Protein AF-A0A356NH37-F1 (afdb_monomer_lite)

Sequence (128 aa):
MLQSIREGVRSPWVLVVIGLIVLSFVLTGAESLTFGASPSGAATVNSEEISEAQLQFAIEQQRRQLAEVYGDQLDPSLLDDEFLRPSVLNNLIDRALLNDLSTLLGIEASQSAVRRSIVNNAAFALDG

pLDDT: mean 79.62, std 12.7, range [46.28, 91.81]

Structure (mmCIF, N/CA/C/O backbone):
data_AF-A0A356NH37-F1
#
_entry.id   AF-A0A356NH37-F1
#
loop_
_atom_site.group_PDB
_atom_site.id
_atom_site.type_symbol
_atom_site.label_atom_id
_atom_site.label_alt_id
_atom_site.label_comp_id
_atom_site.label_asym_id
_atom_site.label_entity_id
_atom_site.label_seq_id
_atom_site.pdbx_PDB_ins_code
_atom_site.Cartn_x
_atom_site.Cartn_y
_atom_site.Cartn_z
_atom_site.occupancy
_atom_site.B_iso_or_equiv
_atom_site.auth_seq_id
_atom_site.auth_comp_id
_atom_site.auth_asym_id
_atom_site.auth_atom_id
_atom_site.pdbx_PDB_model_num
ATOM 1 N N . MET A 1 1 ? 48.263 -28.678 22.821 1.00 57.56 1 MET A N 1
ATOM 2 C CA . MET A 1 1 ? 48.054 -27.484 21.965 1.00 57.56 1 MET A CA 1
ATOM 3 C C . MET A 1 1 ? 46.622 -26.928 22.005 1.00 57.56 1 MET A C 1
ATOM 5 O O . MET A 1 1 ? 46.402 -25.859 21.462 1.00 57.56 1 MET A O 1
ATOM 9 N N . LEU A 1 2 ? 45.669 -27.560 22.712 1.00 56.28 2 LEU A N 1
ATOM 10 C CA . LEU A 1 2 ? 44.330 -26.988 22.968 1.00 56.28 2 LEU A CA 1
ATOM 11 C C . LEU A 1 2 ? 44.242 -26.145 24.260 1.00 56.28 2 LEU A C 1
ATOM 13 O O . LEU A 1 2 ? 43.273 -25.422 24.460 1.00 56.28 2 LEU A O 1
ATOM 17 N N . GLN A 1 3 ? 45.266 -26.190 25.121 1.00 57.19 3 GLN A N 1
ATOM 18 C CA . GLN A 1 3 ? 45.348 -25.366 26.337 1.00 57.19 3 GLN A CA 1
ATOM 19 C C . GLN A 1 3 ? 45.554 -23.875 26.004 1.00 57.19 3 GLN A C 1
ATOM 21 O O . GLN A 1 3 ? 44.904 -23.009 26.574 1.00 57.19 3 GLN A O 1
ATOM 26 N N . SER A 1 4 ? 46.379 -23.583 24.993 1.00 57.22 4 SER A N 1
ATOM 27 C CA . SER A 1 4 ? 46.756 -22.227 24.568 1.00 57.22 4 SER A CA 1
ATOM 28 C C . SER A 1 4 ? 45.577 -21.404 24.034 1.00 57.22 4 SER A C 1
ATOM 30 O O . SER A 1 4 ? 45.572 -20.182 24.146 1.00 57.22 4 SER A O 1
ATOM 32 N N . ILE A 1 5 ? 44.554 -22.077 23.496 1.00 58.16 5 ILE A N 1
ATOM 33 C CA . ILE A 1 5 ? 43.298 -21.446 23.068 1.00 58.16 5 ILE A CA 1
ATOM 34 C C . ILE A 1 5 ? 42.444 -21.074 24.291 1.00 58.16 5 ILE A C 1
ATOM 36 O O . ILE A 1 5 ? 41.830 -20.012 24.314 1.00 58.16 5 ILE A O 1
ATOM 40 N N . ARG A 1 6 ? 42.447 -21.900 25.346 1.00 63.78 6 ARG A N 1
ATOM 41 C CA . ARG A 1 6 ? 41.715 -21.625 26.592 1.00 63.78 6 ARG A CA 1
ATOM 42 C C . ARG A 1 6 ? 42.341 -20.481 27.396 1.00 63.78 6 ARG A C 1
ATOM 44 O O . ARG A 1 6 ? 41.604 -19.686 27.976 1.00 63.78 6 ARG A O 1
ATOM 51 N N . GLU A 1 7 ? 43.669 -20.372 27.410 1.00 60.00 7 GLU A N 1
ATOM 52 C CA . GLU A 1 7 ? 44.377 -19.255 28.054 1.00 60.00 7 GLU A CA 1
ATOM 53 C C . GLU A 1 7 ? 44.172 -17.921 27.304 1.00 60.00 7 GLU A C 1
ATOM 55 O O . GLU A 1 7 ? 44.012 -16.882 27.943 1.00 60.00 7 GLU A O 1
ATOM 60 N N . GLY A 1 8 ? 44.103 -17.937 25.965 1.00 58.78 8 GLY A N 1
ATOM 61 C CA . GLY A 1 8 ? 43.912 -16.724 25.153 1.00 58.78 8 GLY A CA 1
ATOM 62 C C . GLY A 1 8 ? 42.560 -16.030 25.363 1.00 58.78 8 GLY A C 1
ATOM 63 O O . GLY A 1 8 ? 42.475 -14.807 25.289 1.00 58.78 8 GLY A O 1
ATOM 64 N N . VAL A 1 9 ? 41.515 -16.793 25.702 1.00 56.62 9 VAL A N 1
ATOM 65 C CA . VAL A 1 9 ? 40.154 -16.276 25.951 1.00 56.62 9 VAL A CA 1
ATOM 66 C C . VAL A 1 9 ? 40.007 -15.651 27.351 1.00 56.62 9 VAL A C 1
ATOM 68 O O . VAL A 1 9 ? 39.092 -14.865 27.579 1.00 56.62 9 VAL A O 1
ATOM 71 N N . ARG A 1 10 ? 40.914 -15.945 28.298 1.00 58.25 10 ARG A N 1
ATOM 72 C CA . ARG A 1 10 ? 40.898 -15.395 29.672 1.00 58.25 10 ARG A CA 1
ATOM 73 C C . ARG A 1 10 ? 41.846 -14.215 29.893 1.00 58.25 10 ARG A C 1
ATOM 75 O O . ARG A 1 10 ? 42.017 -13.787 31.033 1.00 58.25 10 ARG A O 1
ATOM 82 N N . SER A 1 11 ? 42.457 -13.673 28.842 1.00 69.81 11 SER A N 1
ATOM 83 C CA . SER A 1 11 ? 43.254 -12.456 28.989 1.00 69.81 11 SER A CA 1
ATOM 84 C C . SER A 1 11 ? 42.325 -11.246 29.162 1.00 69.81 11 SER A C 1
ATOM 86 O O . SER A 1 11 ? 41.522 -10.974 28.264 1.00 69.81 11 SER A O 1
ATOM 88 N N . PRO A 1 12 ? 42.420 -10.483 30.270 1.00 77.12 12 PRO A N 1
ATOM 89 C CA . PRO A 1 12 ? 41.570 -9.312 30.501 1.00 77.12 12 PRO A CA 1
ATOM 90 C C . PRO A 1 12 ? 41.716 -8.264 29.389 1.00 77.12 12 PRO A C 1
ATOM 92 O O . PRO A 1 12 ? 40.775 -7.531 29.102 1.00 77.12 12 PRO A O 1
ATOM 95 N N . TRP A 1 13 ? 42.860 -8.248 28.699 1.00 81.62 13 TRP A N 1
ATOM 96 C CA . TRP A 1 13 ? 43.107 -7.370 27.559 1.00 81.62 13 TRP A CA 1
ATOM 97 C C . TRP A 1 13 ? 42.220 -7.680 26.344 1.00 81.62 13 TRP A C 1
ATOM 99 O O . TRP A 1 13 ? 41.735 -6.772 25.674 1.00 81.62 13 TRP A O 1
ATOM 109 N N . VAL A 1 14 ? 41.947 -8.960 26.078 1.00 82.50 14 VAL A N 1
ATOM 110 C CA . VAL A 1 14 ? 41.072 -9.383 24.968 1.00 82.50 14 VAL A CA 1
ATOM 111 C C . VAL A 1 14 ? 39.628 -8.954 25.234 1.00 82.50 14 VAL A C 1
ATOM 113 O O . VAL A 1 14 ? 38.921 -8.528 24.323 1.00 82.50 14 VAL A O 1
ATOM 116 N N . LEU A 1 15 ? 39.216 -8.989 26.501 1.00 80.00 15 LEU A N 1
ATOM 117 C CA . LEU A 1 15 ? 37.888 -8.570 26.943 1.00 80.00 15 LEU A CA 1
ATOM 118 C C . LEU A 1 15 ? 37.657 -7.063 26.740 1.00 80.00 15 LEU A C 1
ATOM 120 O O . LEU A 1 15 ? 36.550 -6.664 26.390 1.00 80.00 15 LEU A O 1
ATOM 124 N N . VAL A 1 16 ? 38.705 -6.240 2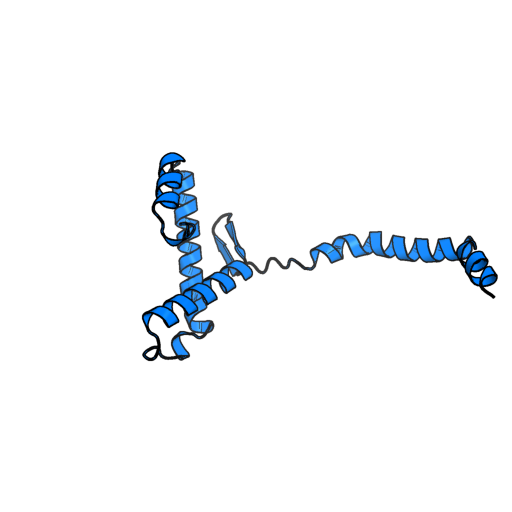6.871 1.00 88.25 16 VAL A N 1
ATOM 125 C CA . VAL A 1 16 ? 38.654 -4.796 26.573 1.00 88.25 16 VAL A CA 1
ATOM 126 C C . VAL A 1 16 ? 38.415 -4.544 25.085 1.00 88.25 16 VAL A C 1
ATOM 128 O O . VAL A 1 16 ? 37.553 -3.743 24.739 1.00 88.25 16 VAL A O 1
ATOM 131 N N . VAL A 1 17 ? 39.125 -5.248 24.197 1.00 87.19 17 VAL A N 1
ATOM 132 C CA . VAL A 1 17 ? 38.963 -5.089 22.739 1.00 87.19 17 VAL A CA 1
ATOM 133 C C . VAL A 1 17 ? 37.572 -5.537 22.285 1.00 87.19 17 VAL A C 1
ATOM 135 O O . VAL A 1 17 ? 36.906 -4.816 21.546 1.00 87.19 17 VAL A O 1
ATOM 138 N N . ILE A 1 18 ? 37.101 -6.690 22.771 1.00 85.06 18 ILE A N 1
ATOM 139 C CA . ILE A 1 18 ? 35.743 -7.179 22.492 1.00 85.06 18 ILE A CA 1
ATOM 140 C C . ILE A 1 18 ? 34.700 -6.198 23.040 1.00 85.06 18 ILE A C 1
ATOM 142 O O . ILE A 1 18 ? 33.740 -5.878 22.344 1.00 85.06 18 ILE A O 1
ATOM 146 N N . GLY A 1 19 ? 34.909 -5.673 24.250 1.00 88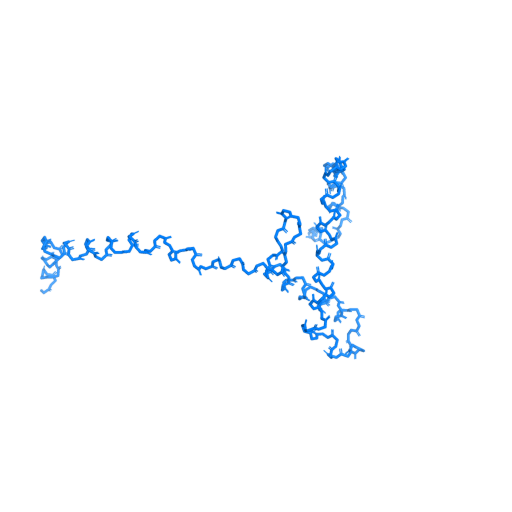.38 19 GLY A N 1
ATOM 147 C CA . GLY A 1 19 ? 34.044 -4.657 24.845 1.00 88.38 19 GLY A CA 1
ATOM 148 C C . GLY A 1 19 ? 33.962 -3.385 24.003 1.00 88.38 19 GLY A C 1
ATOM 149 O O . GLY A 1 19 ? 32.872 -2.857 23.819 1.00 88.38 19 GLY A O 1
ATOM 150 N N . LEU A 1 20 ? 35.079 -2.931 23.428 1.00 91.81 20 LEU A N 1
ATOM 151 C CA . LEU A 1 20 ? 35.131 -1.750 22.560 1.00 91.81 20 LEU A CA 1
ATOM 152 C C . LEU A 1 20 ? 34.363 -1.976 21.244 1.00 91.81 20 LEU A C 1
ATOM 154 O O . LEU A 1 20 ? 33.626 -1.097 20.801 1.00 91.81 20 LEU A O 1
ATOM 158 N N . ILE A 1 21 ? 34.463 -3.176 20.663 1.00 88.19 21 ILE A N 1
ATOM 159 C CA . ILE A 1 21 ? 33.693 -3.566 19.471 1.00 88.19 21 ILE A CA 1
ATOM 160 C C . ILE A 1 21 ? 32.194 -3.598 19.790 1.00 88.19 21 ILE A C 1
ATOM 162 O O . ILE A 1 21 ? 31.410 -2.953 19.099 1.00 88.19 21 ILE A O 1
ATOM 166 N N . VAL A 1 22 ? 31.789 -4.297 20.855 1.00 87.94 22 VAL A N 1
ATOM 167 C CA . VAL A 1 22 ? 30.379 -4.381 21.275 1.00 87.94 22 VAL A CA 1
ATOM 168 C C . VAL A 1 22 ? 29.821 -2.994 21.597 1.00 87.94 22 VAL A C 1
ATOM 170 O O . VAL A 1 22 ? 28.715 -2.671 21.176 1.00 87.94 22 VAL A O 1
ATOM 173 N N . LEU A 1 23 ? 30.596 -2.140 22.270 1.00 89.50 23 LEU A N 1
ATOM 174 C CA . LEU A 1 23 ? 30.214 -0.759 22.559 1.00 89.50 23 LEU A CA 1
ATOM 175 C C . LEU A 1 23 ? 29.997 0.048 21.272 1.00 89.50 23 LEU A C 1
ATOM 177 O O . LEU A 1 23 ? 29.008 0.766 21.175 1.00 89.50 23 LEU A O 1
ATOM 181 N N . SER A 1 24 ? 30.853 -0.110 20.259 1.00 88.19 24 SER A N 1
ATOM 182 C CA . SER A 1 24 ? 30.653 0.528 18.951 1.00 88.19 24 SER A CA 1
ATOM 183 C C . SER A 1 24 ? 29.379 0.034 18.256 1.00 88.19 24 SER A C 1
ATOM 185 O O . SER A 1 24 ? 28.654 0.837 17.677 1.00 88.19 24 SER A O 1
ATOM 187 N N . PHE A 1 25 ? 29.066 -1.264 18.343 1.00 85.50 25 PHE A N 1
ATOM 188 C CA . PHE A 1 25 ? 27.814 -1.818 17.815 1.00 85.50 25 PHE A CA 1
ATOM 189 C C . PHE A 1 25 ? 26.581 -1.301 18.564 1.00 85.50 25 PHE A C 1
ATOM 191 O O . PHE A 1 25 ? 25.546 -1.102 17.942 1.00 85.50 25 PHE A O 1
ATOM 198 N N . VAL A 1 26 ? 26.666 -1.046 19.870 1.00 82.50 26 VAL A N 1
ATOM 199 C CA . VAL A 1 26 ? 25.550 -0.463 20.635 1.00 82.50 26 VAL A CA 1
ATOM 200 C C . VAL A 1 26 ? 25.377 1.027 20.322 1.00 82.50 26 VAL A C 1
ATOM 202 O O . VAL A 1 26 ? 24.249 1.481 20.161 1.00 82.50 26 VAL A O 1
ATOM 205 N N . LEU A 1 27 ? 26.475 1.781 20.200 1.00 82.62 27 LEU A N 1
ATOM 206 C CA . LEU A 1 27 ? 26.447 3.224 19.929 1.00 82.62 27 LEU A CA 1
ATOM 207 C C . LEU A 1 27 ? 26.057 3.564 18.483 1.00 82.62 27 LEU A C 1
ATOM 209 O O . LEU A 1 27 ? 25.472 4.614 18.254 1.00 82.62 27 LEU A O 1
ATOM 213 N N . THR A 1 28 ? 26.382 2.702 17.514 1.00 78.69 28 THR A N 1
ATOM 214 C CA . THR A 1 28 ? 26.141 2.949 16.078 1.00 78.69 28 THR A CA 1
ATOM 215 C C . THR A 1 28 ? 25.096 2.003 15.470 1.00 78.69 28 THR A C 1
ATOM 217 O O . THR A 1 28 ? 24.442 2.344 14.491 1.00 78.69 28 THR A O 1
ATOM 220 N N . GLY A 1 29 ? 24.919 0.798 16.018 1.00 65.44 29 GLY A N 1
ATOM 221 C CA . GLY A 1 29 ? 24.099 -0.263 15.417 1.00 65.44 29 GLY A CA 1
ATOM 222 C C . GLY A 1 29 ? 22.616 -0.252 15.795 1.00 65.44 29 GLY A C 1
ATOM 223 O O . GLY A 1 29 ? 21.825 -0.920 15.135 1.00 65.44 29 GLY A O 1
ATOM 224 N N . ALA A 1 30 ? 22.202 0.514 16.810 1.00 61.84 30 ALA A N 1
ATOM 225 C CA . ALA A 1 30 ? 20.778 0.680 17.113 1.00 61.84 30 ALA A CA 1
ATOM 226 C C . ALA A 1 30 ? 20.031 1.426 15.989 1.00 61.84 30 ALA A C 1
ATOM 228 O O . ALA A 1 30 ? 18.866 1.138 15.732 1.00 61.84 30 ALA A O 1
ATOM 229 N N . GLU A 1 31 ? 20.718 2.324 15.274 1.00 55.47 31 GLU A N 1
ATOM 230 C CA . GLU A 1 31 ? 20.163 3.053 14.126 1.00 55.47 31 GLU A CA 1
ATOM 231 C C . GLU A 1 31 ? 20.177 2.212 12.835 1.00 55.47 31 GLU A C 1
ATOM 233 O O . GLU A 1 31 ? 19.312 2.369 11.972 1.00 55.47 31 GLU A O 1
ATOM 238 N N . SER A 1 32 ? 21.113 1.265 12.684 1.00 53.81 32 SER A N 1
ATOM 239 C CA . SER A 1 32 ? 21.235 0.464 11.455 1.00 53.81 32 SER A CA 1
ATOM 240 C C . SER A 1 32 ? 20.188 -0.646 11.331 1.00 53.81 32 SER A C 1
ATOM 242 O O . SER A 1 32 ? 19.874 -1.057 10.215 1.00 53.81 32 SER A O 1
ATOM 244 N N . LEU A 1 33 ? 19.578 -1.078 12.442 1.00 59.03 33 LEU A N 1
ATOM 245 C CA . LEU A 1 33 ? 18.417 -1.978 12.418 1.00 59.03 33 LEU A CA 1
ATOM 246 C C . LEU A 1 33 ? 17.161 -1.301 11.841 1.00 59.03 33 LEU A C 1
ATOM 248 O O . LEU A 1 33 ? 16.272 -1.991 11.348 1.00 59.03 33 LEU A O 1
ATOM 252 N N . THR A 1 34 ? 17.100 0.034 11.847 1.00 56.38 34 THR A N 1
ATOM 253 C CA . THR A 1 34 ? 16.000 0.808 11.244 1.00 56.38 34 THR A CA 1
ATOM 254 C C . THR A 1 34 ? 16.230 1.186 9.777 1.00 56.38 34 THR A C 1
ATOM 256 O O . THR A 1 34 ? 15.271 1.506 9.080 1.00 56.38 34 THR A O 1
ATOM 259 N N . PHE A 1 35 ? 17.453 1.063 9.249 1.00 50.03 35 PHE A N 1
ATOM 260 C CA . PHE A 1 35 ? 17.778 1.409 7.852 1.00 50.03 35 PHE A CA 1
ATOM 261 C C . PHE A 1 35 ? 17.259 0.411 6.793 1.00 50.03 35 PHE A C 1
ATOM 263 O O . PHE A 1 35 ? 17.527 0.582 5.606 1.00 50.03 35 PHE A O 1
ATOM 270 N N . GLY A 1 36 ? 16.493 -0.610 7.196 1.00 47.22 36 GLY A N 1
ATOM 271 C CA . GLY A 1 36 ? 15.740 -1.488 6.289 1.00 47.22 36 GLY A CA 1
ATOM 272 C C . GLY A 1 36 ? 14.308 -1.020 5.999 1.00 47.22 36 GLY A C 1
ATOM 273 O O . GLY A 1 36 ? 13.653 -1.584 5.128 1.00 47.22 36 GLY A O 1
ATOM 274 N N . ALA A 1 37 ? 13.821 0.002 6.703 1.00 48.50 37 ALA A N 1
ATOM 275 C CA . ALA A 1 37 ? 12.522 0.611 6.461 1.00 48.50 37 ALA A CA 1
ATOM 276 C C . ALA A 1 37 ? 12.745 2.032 5.948 1.00 48.50 37 ALA A C 1
ATOM 278 O O . ALA A 1 37 ? 12.593 2.999 6.684 1.00 48.50 37 ALA A O 1
ATOM 279 N N . SER A 1 38 ? 13.133 2.184 4.682 1.00 46.28 38 SER A N 1
ATOM 280 C CA . SER A 1 38 ? 12.751 3.412 3.990 1.00 46.28 38 SER A CA 1
ATOM 281 C C . SER A 1 38 ? 11.224 3.389 3.904 1.00 46.28 38 SER A C 1
ATOM 283 O O . SER A 1 38 ? 10.698 2.502 3.227 1.00 46.28 38 SER A O 1
ATOM 285 N N . PRO A 1 39 ? 10.482 4.312 4.544 1.00 49.56 39 PRO A N 1
ATOM 286 C CA . PRO A 1 39 ? 9.115 4.563 4.141 1.00 49.56 39 PRO A CA 1
ATOM 287 C C . PRO A 1 39 ? 9.229 5.344 2.832 1.00 49.56 39 PRO A C 1
ATOM 289 O O . PRO A 1 39 ? 9.068 6.559 2.775 1.00 49.56 39 PRO A O 1
ATOM 292 N N . SER A 1 40 ? 9.623 4.665 1.754 1.00 53.50 40 SER A N 1
ATOM 293 C CA . SER A 1 40 ? 9.231 5.129 0.436 1.00 53.50 40 SER A CA 1
ATOM 294 C C . SER A 1 40 ? 7.735 4.840 0.378 1.00 53.50 40 SER A C 1
ATOM 296 O O . SER A 1 40 ? 7.309 3.753 -0.015 1.00 53.50 40 SER A O 1
ATOM 298 N N . GLY A 1 41 ? 6.947 5.750 0.943 1.00 58.50 41 GLY A N 1
ATOM 299 C CA . GLY A 1 41 ? 5.517 5.803 0.719 1.00 58.50 41 GLY A CA 1
ATOM 300 C C . GLY A 1 41 ? 5.309 6.153 -0.745 1.00 58.50 41 GLY A C 1
ATOM 301 O O . GLY A 1 41 ? 5.867 7.134 -1.234 1.00 58.50 41 GLY A O 1
ATOM 302 N N . ALA A 1 42 ? 4.542 5.337 -1.459 1.00 64.50 42 ALA A N 1
ATOM 303 C CA . ALA A 1 42 ? 4.163 5.636 -2.832 1.00 64.50 42 ALA A CA 1
ATOM 304 C C . ALA A 1 42 ? 3.204 6.839 -2.885 1.00 64.50 42 ALA A C 1
ATOM 306 O O . ALA A 1 42 ? 3.241 7.625 -3.829 1.00 64.50 42 ALA A O 1
ATOM 307 N N . ALA A 1 43 ? 2.358 6.987 -1.860 1.00 74.88 43 ALA A N 1
ATOM 308 C CA . ALA A 1 43 ? 1.515 8.155 -1.623 1.00 74.88 43 ALA A CA 1
ATOM 309 C C . ALA A 1 43 ? 1.056 8.207 -0.157 1.00 74.88 43 ALA A C 1
ATOM 311 O O . ALA A 1 43 ? 1.006 7.187 0.529 1.00 74.88 43 ALA A O 1
ATOM 312 N N . THR A 1 44 ? 0.651 9.388 0.305 1.00 72.19 44 THR A N 1
ATOM 313 C CA . THR A 1 44 ? -0.013 9.573 1.602 1.00 72.19 44 THR A CA 1
ATOM 314 C C . THR A 1 44 ? -1.404 10.144 1.364 1.00 72.19 44 THR A C 1
ATOM 316 O O . THR A 1 44 ? -1.548 11.160 0.683 1.00 72.19 44 THR A O 1
ATOM 319 N N . VAL A 1 45 ? -2.426 9.497 1.923 1.00 76.00 45 VAL A N 1
ATOM 320 C CA . VAL A 1 45 ? -3.830 9.911 1.830 1.00 76.00 45 VAL A CA 1
ATOM 321 C C . VAL A 1 45 ? -4.314 10.236 3.237 1.00 76.00 45 VAL A C 1
ATOM 323 O O . VAL A 1 45 ? -4.497 9.346 4.061 1.00 76.00 45 VAL A O 1
ATOM 326 N N . ASN A 1 46 ? -4.501 11.523 3.538 1.00 77.38 46 ASN A N 1
ATOM 327 C CA . ASN A 1 46 ? -4.781 12.011 4.894 1.00 77.38 46 ASN A CA 1
ATOM 328 C C . ASN A 1 46 ? -3.751 11.502 5.925 1.00 77.38 46 ASN A C 1
ATOM 330 O O . ASN A 1 46 ? -2.622 11.984 5.944 1.00 77.38 46 ASN A O 1
ATOM 334 N N . SER A 1 47 ? -4.144 10.561 6.790 1.00 70.62 47 SER A N 1
ATOM 335 C CA . SER A 1 47 ? -3.288 9.938 7.815 1.00 70.62 47 SER A CA 1
ATOM 336 C C . SER A 1 47 ? -2.850 8.511 7.463 1.00 70.62 47 SER A C 1
ATOM 338 O O . SER A 1 47 ? -2.158 7.886 8.263 1.00 70.62 47 SER A O 1
ATOM 340 N N . GLU A 1 48 ? -3.239 7.987 6.297 1.00 72.75 48 GLU A N 1
ATOM 341 C CA . GLU A 1 48 ? -2.889 6.639 5.847 1.00 72.75 48 GLU A CA 1
ATOM 342 C C . GLU A 1 48 ? -1.792 6.691 4.775 1.00 72.75 48 GLU A C 1
ATOM 344 O O . GLU A 1 48 ? -1.915 7.351 3.739 1.00 72.75 48 GLU A O 1
ATOM 349 N N . GLU A 1 49 ? -0.678 6.013 5.046 1.00 80.50 49 GLU A N 1
ATOM 350 C CA . GLU A 1 49 ? 0.448 5.904 4.123 1.00 80.50 49 GLU A CA 1
ATOM 351 C C . GLU A 1 49 ? 0.309 4.639 3.270 1.00 80.50 49 GLU A C 1
ATOM 353 O O . GLU A 1 49 ? 0.269 3.518 3.781 1.00 80.50 49 GLU A O 1
ATOM 358 N N . ILE A 1 50 ? 0.283 4.819 1.950 1.00 81.44 50 ILE A N 1
ATOM 359 C CA . ILE A 1 50 ? 0.340 3.723 0.989 1.00 81.44 50 ILE A CA 1
ATOM 360 C C . ILE A 1 50 ? 1.817 3.421 0.745 1.00 81.44 50 ILE A C 1
ATOM 362 O O . ILE A 1 50 ? 2.515 4.184 0.073 1.00 81.44 50 ILE A O 1
ATOM 366 N N . SER A 1 51 ? 2.313 2.309 1.289 1.00 85.75 51 SER A N 1
ATOM 367 C CA . SER A 1 51 ? 3.713 1.917 1.102 1.00 85.75 51 SER A CA 1
ATOM 368 C C . SER A 1 51 ? 3.989 1.446 -0.330 1.00 85.75 51 SER A C 1
ATOM 370 O O . SER A 1 51 ? 3.120 0.880 -0.997 1.00 85.75 51 SER A O 1
ATOM 372 N N . GLU A 1 52 ? 5.225 1.606 -0.805 1.00 82.12 52 GLU A N 1
ATOM 373 C CA . GLU A 1 52 ? 5.635 1.057 -2.110 1.00 82.12 52 GLU A CA 1
ATOM 374 C C . GLU A 1 52 ? 5.442 -0.465 -2.199 1.00 82.12 52 GLU A C 1
ATOM 376 O O . GLU A 1 52 ? 5.094 -0.986 -3.256 1.00 82.12 52 GLU A O 1
ATOM 381 N N . ALA A 1 53 ? 5.581 -1.190 -1.085 1.00 85.06 53 ALA A N 1
ATOM 382 C CA . ALA A 1 53 ? 5.305 -2.625 -1.045 1.00 85.06 53 ALA A CA 1
ATOM 383 C C . ALA A 1 53 ? 3.821 -2.944 -1.308 1.00 85.06 53 ALA A C 1
ATOM 385 O O . ALA A 1 53 ? 3.517 -3.893 -2.033 1.00 85.06 53 ALA A O 1
ATOM 386 N N . GLN A 1 54 ? 2.893 -2.149 -0.757 1.00 85.12 54 GLN A N 1
ATOM 387 C CA . GLN A 1 54 ? 1.458 -2.305 -1.021 1.00 85.12 54 GLN A CA 1
ATOM 388 C C . GLN A 1 54 ? 1.128 -2.014 -2.486 1.00 85.12 54 GLN A C 1
ATOM 390 O O . GLN A 1 54 ? 0.381 -2.770 -3.108 1.00 85.12 54 GLN A O 1
ATOM 395 N N . LEU A 1 55 ? 1.714 -0.955 -3.051 1.00 87.38 55 LEU A N 1
ATOM 396 C CA . LEU A 1 55 ? 1.522 -0.607 -4.455 1.00 87.38 55 LEU A CA 1
ATOM 397 C C . LEU A 1 55 ? 2.034 -1.715 -5.383 1.00 87.38 55 LEU A C 1
ATOM 399 O O . LEU A 1 55 ? 1.302 -2.142 -6.271 1.00 87.38 55 LEU A O 1
ATOM 403 N N . GLN A 1 56 ? 3.244 -2.231 -5.155 1.00 88.69 56 GLN A N 1
ATOM 404 C CA . GLN A 1 56 ? 3.797 -3.331 -5.954 1.00 88.69 56 GLN A CA 1
ATOM 405 C C . GLN A 1 56 ? 2.935 -4.594 -5.874 1.00 88.69 56 GLN A C 1
ATOM 407 O O . GLN A 1 56 ? 2.651 -5.219 -6.897 1.00 88.69 56 GLN A O 1
ATOM 412 N N . PHE A 1 57 ? 2.462 -4.948 -4.676 1.00 90.25 57 PHE A N 1
ATOM 413 C CA . PHE A 1 57 ? 1.558 -6.083 -4.504 1.00 90.25 57 PHE A CA 1
ATOM 414 C C . PHE A 1 57 ? 0.247 -5.899 -5.283 1.00 90.25 57 PHE A C 1
ATOM 416 O O . PHE A 1 57 ? -0.213 -6.825 -5.956 1.00 90.25 57 PHE A O 1
ATOM 423 N N . ALA A 1 58 ? -0.337 -4.701 -5.227 1.00 90.69 58 ALA A N 1
ATOM 424 C CA . ALA A 1 58 ? -1.570 -4.380 -5.936 1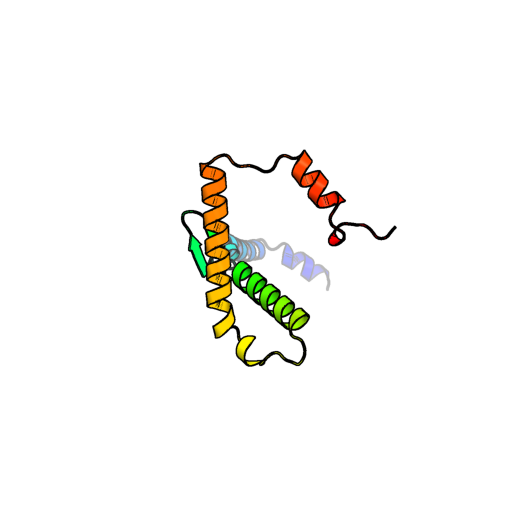.00 90.69 58 ALA A CA 1
ATOM 425 C C . ALA A 1 58 ? -1.383 -4.369 -7.464 1.00 90.69 58 ALA A C 1
ATOM 427 O O . ALA A 1 58 ? -2.262 -4.844 -8.182 1.00 90.69 58 ALA A O 1
ATOM 428 N N . ILE A 1 59 ? -0.236 -3.892 -7.964 1.00 91.81 59 ILE A N 1
ATOM 429 C CA . ILE A 1 59 ? 0.106 -3.940 -9.395 1.00 91.81 59 ILE A CA 1
ATOM 430 C C . ILE A 1 59 ? 0.178 -5.387 -9.871 1.00 91.81 59 ILE A C 1
ATOM 432 O O . ILE A 1 59 ? -0.436 -5.734 -10.877 1.00 91.81 59 ILE A O 1
ATOM 436 N N . GLU A 1 60 ? 0.864 -6.252 -9.127 1.00 91.62 60 GLU A N 1
ATOM 437 C CA . GLU A 1 60 ? 0.984 -7.661 -9.493 1.00 91.62 60 GLU A CA 1
ATOM 438 C C . GLU A 1 60 ? -0.375 -8.380 -9.446 1.00 91.62 60 GLU A C 1
ATOM 440 O O . GLU A 1 60 ? -0.687 -9.203 -10.306 1.00 91.62 60 GLU A O 1
ATOM 445 N N . GLN A 1 61 ? -1.239 -8.034 -8.488 1.00 91.69 61 GLN A N 1
ATOM 446 C CA . GLN A 1 61 ? -2.613 -8.534 -8.464 1.00 91.69 61 GLN A CA 1
ATOM 447 C C . GLN A 1 61 ? -3.415 -8.075 -9.692 1.00 91.69 61 GLN A C 1
ATOM 449 O O . GLN A 1 61 ? -4.088 -8.899 -10.313 1.00 91.69 61 GLN A O 1
ATOM 454 N N . GLN A 1 62 ? -3.328 -6.792 -10.057 1.00 90.44 62 GLN A N 1
ATOM 455 C CA . GLN A 1 62 ? -4.004 -6.237 -11.230 1.00 90.44 62 GLN A CA 1
ATOM 456 C C . GLN A 1 62 ? -3.516 -6.914 -12.516 1.00 90.44 62 GLN A C 1
ATOM 458 O O . GLN A 1 62 ? -4.327 -7.305 -13.354 1.00 90.44 62 GLN A O 1
ATOM 463 N N . ARG A 1 63 ? -2.199 -7.110 -12.651 1.00 90.25 63 ARG A N 1
ATOM 464 C CA . ARG A 1 63 ? -1.584 -7.828 -13.772 1.00 90.25 63 ARG A CA 1
ATOM 465 C C . ARG A 1 63 ? -2.135 -9.244 -13.894 1.00 90.25 63 ARG A C 1
ATOM 467 O O . ARG A 1 63 ? -2.573 -9.620 -14.977 1.00 90.25 63 ARG A O 1
ATOM 474 N N . ARG A 1 64 ? -2.149 -10.014 -12.800 1.00 90.12 64 ARG A N 1
ATOM 475 C CA . ARG A 1 64 ? -2.698 -11.381 -12.797 1.00 90.12 64 ARG A CA 1
ATOM 476 C C . ARG A 1 64 ? -4.166 -11.407 -13.205 1.00 90.12 64 ARG A C 1
ATOM 478 O O . ARG A 1 64 ? -4.535 -12.210 -14.049 1.00 90.12 64 ARG A O 1
ATOM 485 N N . GLN A 1 65 ? -4.976 -10.487 -12.687 1.00 89.06 65 GLN A N 1
ATOM 486 C CA . GLN A 1 65 ? -6.390 -10.396 -13.048 1.00 89.06 65 GLN A CA 1
ATOM 487 C C . GLN A 1 65 ? -6.586 -10.098 -14.542 1.00 89.06 65 GLN A C 1
ATOM 489 O O . GLN A 1 65 ? -7.431 -10.712 -15.190 1.00 89.06 65 GLN A O 1
ATOM 494 N N . LEU A 1 66 ? -5.805 -9.172 -15.106 1.00 88.62 66 LEU A N 1
ATOM 495 C CA . LEU A 1 66 ? -5.855 -8.874 -16.538 1.00 88.62 66 LEU A CA 1
ATOM 496 C C . LEU A 1 66 ? -5.407 -10.079 -17.374 1.00 88.62 66 LEU A C 1
ATOM 498 O O . LEU A 1 66 ? -6.064 -10.411 -18.359 1.00 88.62 66 LEU A O 1
ATOM 502 N N . ALA A 1 67 ? -4.342 -10.766 -16.960 1.00 87.44 67 ALA A N 1
ATOM 503 C CA . ALA A 1 67 ? -3.859 -11.966 -17.633 1.00 87.44 67 ALA A CA 1
ATOM 504 C C . ALA A 1 67 ? -4.885 -13.114 -17.591 1.00 87.44 67 ALA A C 1
ATOM 506 O O . ALA A 1 67 ? -5.089 -13.783 -18.599 1.00 87.44 67 ALA A O 1
ATOM 507 N N . GLU A 1 68 ? -5.577 -13.316 -16.467 1.00 88.56 68 GLU A N 1
ATOM 508 C CA . GLU A 1 68 ? -6.626 -14.335 -16.322 1.00 88.56 68 GLU A CA 1
ATOM 509 C C . GLU A 1 68 ? -7.861 -14.040 -17.185 1.00 88.56 68 GLU A C 1
ATOM 511 O O . GLU A 1 68 ? -8.446 -14.957 -17.759 1.00 88.56 68 GLU A O 1
ATOM 516 N N . VAL A 1 69 ? -8.263 -12.768 -17.289 1.00 86.94 69 VAL A N 1
ATOM 517 C CA . VAL A 1 69 ? -9.472 -12.365 -18.027 1.00 86.94 69 VAL A CA 1
ATOM 518 C C . VAL A 1 69 ? -9.233 -12.303 -19.536 1.00 86.94 69 VAL A C 1
ATOM 520 O O . VAL A 1 69 ? -10.090 -12.732 -20.308 1.00 86.94 69 VAL A O 1
ATOM 523 N N . TYR A 1 70 ? -8.097 -11.750 -19.966 1.00 86.06 70 TYR A N 1
ATOM 524 C CA . TYR A 1 70 ? -7.839 -11.453 -21.379 1.00 86.06 70 TYR A CA 1
ATOM 525 C C . TYR A 1 70 ? -6.897 -12.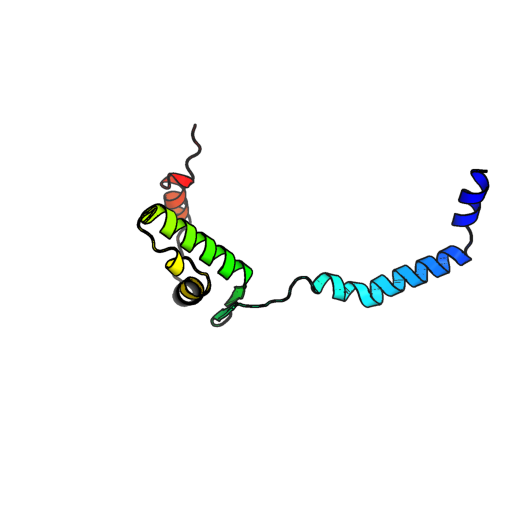456 -22.057 1.00 86.06 70 TYR A C 1
ATOM 527 O O . TYR A 1 70 ? -6.954 -12.586 -23.283 1.00 86.06 70 TYR A O 1
ATOM 535 N N . GLY A 1 71 ? -6.092 -13.200 -21.289 1.00 82.06 71 GLY A N 1
ATOM 536 C CA . GLY A 1 71 ? -5.212 -14.259 -21.791 1.00 82.06 71 GLY A CA 1
ATOM 537 C C . GLY A 1 71 ? -4.386 -13.822 -23.004 1.00 82.06 71 GLY A C 1
ATOM 538 O O . GLY A 1 71 ? -3.732 -12.782 -22.979 1.00 82.06 71 GLY A O 1
ATOM 539 N N . ASP A 1 72 ? -4.480 -14.593 -24.089 1.00 79.56 72 ASP A N 1
ATOM 540 C CA . ASP A 1 72 ? -3.740 -14.386 -25.346 1.00 79.56 72 ASP A CA 1
ATOM 541 C C . ASP A 1 72 ? -4.163 -13.148 -26.160 1.00 79.56 72 ASP A C 1
ATOM 543 O O . ASP A 1 72 ? -3.495 -12.791 -27.129 1.00 79.56 72 ASP A O 1
ATOM 547 N N . GLN A 1 73 ? -5.275 -12.491 -25.817 1.00 81.50 73 GLN A N 1
ATOM 548 C CA . GLN A 1 73 ? -5.755 -11.296 -26.532 1.00 81.50 73 GLN A CA 1
ATOM 549 C C . GLN A 1 73 ? -5.211 -9.992 -25.935 1.00 81.50 73 GLN A C 1
ATOM 551 O O . GLN A 1 73 ? -5.490 -8.911 -26.456 1.00 81.50 73 GLN A O 1
ATOM 556 N N . LEU A 1 74 ? -4.483 -10.080 -24.821 1.00 80.00 74 LEU A N 1
ATOM 557 C CA . LEU A 1 74 ? -3.966 -8.925 -24.111 1.00 80.00 74 LEU A CA 1
ATOM 558 C C . LEU A 1 74 ? -2.682 -8.420 -24.767 1.00 80.00 74 LEU A C 1
ATOM 560 O O . LEU A 1 74 ? -1.715 -9.165 -24.916 1.00 80.00 74 LEU A O 1
ATOM 564 N N . ASP A 1 75 ? -2.661 -7.138 -25.121 1.00 84.19 75 ASP A N 1
ATOM 565 C CA . ASP A 1 75 ? -1.431 -6.492 -25.565 1.00 84.19 75 ASP A CA 1
ATOM 566 C C . ASP A 1 75 ? -0.444 -6.429 -24.382 1.00 84.19 75 ASP A C 1
ATOM 568 O O . ASP A 1 75 ? -0.783 -5.852 -23.341 1.00 84.19 75 ASP A O 1
ATOM 572 N N . PRO A 1 76 ? 0.765 -7.009 -24.502 1.00 80.88 76 PRO A N 1
ATOM 573 C CA . PRO A 1 76 ? 1.743 -7.026 -23.419 1.00 80.88 76 PRO A CA 1
ATOM 574 C C . PRO A 1 76 ? 2.165 -5.622 -22.965 1.00 80.88 76 PRO A C 1
ATOM 576 O O . PRO A 1 76 ? 2.526 -5.465 -21.803 1.00 80.88 76 PRO A O 1
ATOM 579 N N . SER A 1 77 ? 2.049 -4.598 -23.818 1.00 83.69 77 SER A N 1
ATOM 580 C CA . SER A 1 77 ? 2.330 -3.204 -23.437 1.00 83.69 77 SER A CA 1
ATOM 581 C C . SER A 1 77 ? 1.367 -2.655 -22.376 1.00 83.69 77 SER A C 1
ATOM 583 O O . SER A 1 77 ? 1.707 -1.737 -21.635 1.00 83.69 77 SER A O 1
ATOM 585 N N . LEU A 1 78 ? 0.172 -3.240 -22.237 1.00 80.31 78 LEU A N 1
ATOM 586 C CA . LEU A 1 78 ? -0.789 -2.866 -21.193 1.00 80.31 78 LEU A CA 1
ATOM 587 C C . LEU A 1 78 ? -0.450 -3.476 -19.825 1.00 80.31 78 LEU A C 1
ATOM 589 O O . LEU A 1 78 ? -1.046 -3.088 -18.821 1.00 80.31 78 LEU A O 1
ATOM 593 N N . LEU A 1 79 ? 0.479 -4.437 -19.775 1.00 82.19 79 LEU A N 1
ATOM 594 C CA . LEU A 1 79 ? 0.948 -5.078 -18.542 1.00 82.19 79 LEU A CA 1
ATOM 59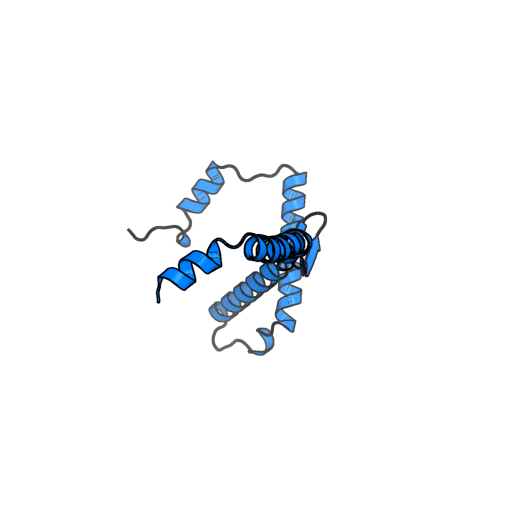5 C C . LEU A 1 79 ? 2.194 -4.413 -17.943 1.00 82.19 79 LEU A C 1
ATOM 597 O O . LEU A 1 79 ? 2.653 -4.827 -16.867 1.00 82.19 79 LEU A O 1
ATOM 601 N N . ASP A 1 80 ? 2.730 -3.405 -18.629 1.00 85.19 80 ASP A N 1
ATOM 602 C CA . ASP A 1 80 ? 3.881 -2.633 -18.189 1.00 85.19 80 ASP A CA 1
ATOM 603 C C . ASP A 1 80 ? 3.544 -1.825 -16.929 1.00 85.19 80 ASP A C 1
ATOM 605 O O . ASP A 1 80 ? 2.484 -1.199 -16.804 1.00 85.19 80 ASP A O 1
ATOM 609 N N . ASP A 1 81 ? 4.488 -1.810 -15.987 1.00 80.31 81 ASP A N 1
ATOM 610 C CA . ASP A 1 81 ? 4.321 -1.127 -14.701 1.00 80.31 81 ASP A CA 1
ATOM 611 C C . ASP A 1 81 ? 4.016 0.366 -14.875 1.00 80.31 81 ASP A C 1
ATOM 613 O O . ASP A 1 81 ? 3.251 0.925 -14.094 1.00 80.31 81 ASP A O 1
ATOM 617 N N . GLU A 1 82 ? 4.569 1.016 -15.903 1.00 83.69 82 GLU A N 1
ATOM 618 C CA . GLU A 1 82 ? 4.350 2.444 -16.162 1.00 83.69 82 GLU A CA 1
ATOM 619 C C . GLU A 1 82 ? 2.871 2.767 -16.432 1.00 83.69 82 GLU A C 1
ATOM 621 O O . GLU A 1 82 ? 2.369 3.797 -15.979 1.00 83.69 82 GLU A O 1
ATOM 626 N N . PHE A 1 83 ? 2.149 1.857 -17.092 1.00 85.31 83 PHE A N 1
ATOM 627 C CA . PHE A 1 83 ? 0.727 2.021 -17.394 1.00 85.31 83 PHE A CA 1
ATOM 628 C C . PHE A 1 83 ? -0.173 1.574 -16.239 1.00 85.31 83 PHE A C 1
ATOM 630 O O . PHE A 1 83 ? -1.196 2.207 -15.966 1.00 85.31 83 PHE A O 1
ATOM 637 N N . LEU A 1 84 ? 0.199 0.504 -15.532 1.00 87.38 84 LEU A N 1
ATOM 638 C CA . LEU A 1 84 ? -0.607 -0.032 -14.432 1.00 87.38 84 LEU A CA 1
ATOM 639 C C . LEU A 1 84 ? -0.497 0.812 -13.160 1.00 87.38 84 LEU A C 1
ATOM 641 O O . LEU A 1 84 ? -1.490 1.005 -12.454 1.00 87.38 84 LEU A O 1
ATOM 645 N N . ARG A 1 85 ? 0.692 1.344 -12.866 1.00 88.00 85 ARG A N 1
ATOM 646 C CA . ARG A 1 85 ? 0.988 2.029 -11.603 1.00 88.00 85 ARG A CA 1
ATOM 647 C C . ARG A 1 85 ? 0.055 3.208 -11.308 1.00 88.00 85 ARG A C 1
ATOM 649 O O . ARG A 1 85 ? -0.474 3.227 -10.198 1.00 88.00 85 ARG A O 1
ATOM 656 N N . PRO A 1 86 ? -0.226 4.148 -12.235 1.00 89.00 86 PRO A N 1
ATOM 657 C CA . PRO A 1 86 ? -1.138 5.260 -11.960 1.00 89.00 86 PRO A CA 1
ATOM 658 C C . PRO A 1 86 ? -2.567 4.791 -11.670 1.00 89.00 86 PRO A C 1
ATOM 660 O O . PRO A 1 86 ? -3.203 5.275 -10.736 1.00 89.00 86 PRO A O 1
ATOM 663 N N . SER A 1 87 ? -3.068 3.818 -12.440 1.00 89.06 87 SER A N 1
ATOM 664 C CA . SER A 1 87 ? -4.420 3.283 -12.254 1.00 89.06 87 SER A CA 1
ATOM 665 C C . SER A 1 87 ? -4.561 2.552 -10.920 1.00 89.06 87 SER A C 1
ATOM 667 O O . SER A 1 87 ? -5.567 2.710 -10.230 1.00 89.06 87 SER A O 1
ATOM 669 N N . VAL A 1 88 ? -3.561 1.750 -10.550 1.00 91.44 88 VAL A N 1
ATOM 670 C CA . VAL A 1 88 ? -3.560 0.997 -9.292 1.00 91.44 88 VAL A CA 1
ATOM 671 C C . VAL A 1 88 ? -3.403 1.939 -8.103 1.00 91.44 88 VAL A C 1
ATOM 673 O O . VAL A 1 88 ? -4.140 1.805 -7.130 1.00 91.44 88 VAL A O 1
ATOM 676 N N . LEU A 1 89 ? -2.510 2.928 -8.195 1.00 89.75 89 LEU A N 1
ATOM 677 C CA . LEU A 1 89 ? -2.330 3.932 -7.151 1.00 89.75 89 LEU A CA 1
ATOM 678 C C . LEU A 1 89 ? -3.625 4.711 -6.899 1.00 89.75 89 LEU A C 1
ATOM 680 O O . LEU A 1 89 ? -4.045 4.816 -5.751 1.00 89.75 89 LEU A O 1
ATOM 684 N N . ASN A 1 90 ? -4.299 5.177 -7.954 1.00 90.62 90 ASN A N 1
ATOM 685 C CA . ASN A 1 90 ? -5.598 5.839 -7.820 1.00 90.62 90 ASN A CA 1
ATOM 686 C C . ASN A 1 90 ? -6.635 4.926 -7.154 1.00 90.62 90 ASN A C 1
ATOM 688 O O . ASN A 1 90 ? -7.345 5.367 -6.258 1.00 90.62 90 ASN A O 1
ATOM 692 N N . ASN A 1 91 ? -6.677 3.636 -7.508 1.00 91.38 91 ASN A N 1
ATOM 693 C CA . ASN A 1 91 ? -7.599 2.695 -6.869 1.00 91.38 91 ASN A CA 1
ATOM 694 C C . ASN A 1 91 ? -7.304 2.507 -5.370 1.00 91.38 91 ASN A C 1
ATOM 696 O O . ASN A 1 91 ? -8.232 2.383 -4.573 1.00 91.38 91 ASN A O 1
ATOM 700 N N . LEU A 1 92 ? -6.027 2.488 -4.976 1.00 90.31 92 LEU A N 1
ATOM 701 C CA . LEU A 1 92 ? -5.630 2.431 -3.566 1.00 90.31 92 LEU A CA 1
ATOM 702 C C . LEU A 1 92 ? -6.008 3.718 -2.823 1.00 90.31 92 LEU A C 1
ATOM 704 O O . LEU A 1 92 ? -6.519 3.639 -1.707 1.00 90.31 92 LEU A O 1
ATOM 708 N N . ILE A 1 93 ? -5.830 4.880 -3.457 1.00 89.81 93 ILE A N 1
ATOM 709 C CA . ILE A 1 93 ? -6.250 6.175 -2.909 1.00 89.81 93 ILE A CA 1
ATOM 710 C C . ILE A 1 93 ? -7.768 6.202 -2.701 1.00 89.81 93 ILE A C 1
ATOM 712 O O . ILE A 1 93 ? -8.225 6.527 -1.608 1.00 89.81 93 ILE A O 1
ATOM 716 N N . ASP A 1 94 ? -8.551 5.798 -3.701 1.00 91.44 94 ASP A N 1
ATOM 717 C CA . ASP A 1 94 ? -10.013 5.765 -3.613 1.00 91.44 94 ASP A CA 1
ATOM 718 C C . ASP A 1 94 ? -10.493 4.846 -2.483 1.00 91.44 94 ASP A C 1
ATOM 720 O O . ASP A 1 94 ? -11.408 5.191 -1.734 1.00 91.44 94 ASP A O 1
ATOM 724 N N . ARG A 1 95 ? -9.853 3.683 -2.312 1.00 89.62 95 ARG A N 1
ATOM 725 C CA . ARG A 1 95 ? -10.154 2.762 -1.205 1.00 89.62 95 ARG A CA 1
ATOM 726 C C . ARG A 1 95 ? -9.849 3.382 0.154 1.00 89.62 95 ARG A C 1
ATOM 728 O O . ARG A 1 95 ? -10.672 3.250 1.057 1.00 89.62 95 ARG A O 1
ATOM 735 N N . ALA A 1 96 ? -8.708 4.055 0.291 1.00 87.88 96 ALA A N 1
ATOM 736 C CA . ALA A 1 96 ? -8.341 4.743 1.525 1.00 87.88 96 ALA A CA 1
ATOM 737 C C . ALA A 1 96 ? -9.350 5.858 1.855 1.00 87.88 96 ALA A C 1
ATOM 739 O O . ALA A 1 96 ? -9.842 5.932 2.978 1.00 87.88 96 ALA A O 1
ATOM 740 N N . LEU A 1 97 ? -9.751 6.657 0.859 1.00 90.12 97 LEU A N 1
ATOM 741 C CA . LEU A 1 97 ? -10.766 7.704 1.024 1.00 90.12 97 LEU A CA 1
ATOM 742 C C . LEU A 1 97 ? -12.139 7.144 1.415 1.00 90.12 97 LEU A C 1
ATOM 744 O O . LEU A 1 97 ? -12.815 7.704 2.277 1.00 90.12 97 LEU A O 1
ATOM 748 N N . LEU A 1 98 ? -12.563 6.035 0.805 1.00 89.81 98 LEU A N 1
ATOM 749 C CA . LEU A 1 98 ? -13.818 5.373 1.164 1.00 89.81 98 LEU A CA 1
ATOM 750 C C . LEU A 1 98 ? -13.784 4.815 2.593 1.00 89.81 98 LEU A C 1
ATOM 752 O O . LEU A 1 98 ? -14.788 4.899 3.299 1.00 89.81 98 LEU A O 1
ATOM 756 N N . ASN A 1 99 ? -12.649 4.264 3.024 1.00 89.00 99 ASN A N 1
ATOM 757 C CA . ASN A 1 99 ? -12.478 3.737 4.376 1.00 89.00 99 ASN A CA 1
ATOM 758 C C . ASN A 1 99 ? -12.491 4.854 5.434 1.00 89.00 99 ASN A C 1
ATOM 760 O O . ASN A 1 99 ? -13.177 4.746 6.454 1.00 89.00 99 ASN A O 1
ATOM 764 N N . ASP A 1 100 ? -11.797 5.957 5.152 1.00 87.19 100 ASP A N 1
ATOM 765 C CA . ASP A 1 100 ? -11.802 7.163 5.983 1.00 87.19 100 ASP A CA 1
ATOM 766 C C . ASP A 1 100 ? -13.226 7.717 6.134 1.00 87.19 100 ASP A C 1
ATOM 768 O O . ASP A 1 100 ? -13.717 7.908 7.249 1.00 87.19 100 ASP A O 1
ATOM 772 N N . LEU A 1 101 ? -13.959 7.843 5.022 1.00 88.44 101 LEU A N 1
ATOM 773 C CA . LEU A 1 101 ? -15.357 8.268 5.043 1.00 88.44 101 LEU A CA 1
ATOM 774 C C . LEU A 1 101 ? -16.253 7.303 5.836 1.00 88.44 101 LEU A C 1
ATOM 776 O O . LEU A 1 101 ? -17.110 7.752 6.598 1.00 88.44 101 LEU A O 1
ATOM 780 N N . SER A 1 102 ? -16.068 5.989 5.685 1.00 88.94 102 SER A N 1
ATOM 781 C CA . SER A 1 102 ? -16.830 4.979 6.435 1.00 88.94 102 SER A CA 1
ATOM 782 C C . SER A 1 102 ? -16.613 5.126 7.940 1.00 88.94 102 SER A C 1
ATOM 784 O O . SER A 1 102 ? -17.571 5.072 8.710 1.00 88.94 102 SER A O 1
ATOM 786 N N . THR A 1 103 ? -15.368 5.383 8.345 1.00 86.56 103 THR A N 1
ATOM 787 C CA . THR A 1 103 ? -14.982 5.590 9.744 1.00 86.56 103 THR A CA 1
ATOM 788 C C . THR A 1 103 ? -15.579 6.886 10.291 1.00 86.56 103 THR A C 1
ATOM 790 O O . THR A 1 103 ? -16.175 6.881 11.368 1.00 86.56 103 THR A O 1
ATOM 793 N N . LEU A 1 104 ? -15.513 7.984 9.529 1.00 87.12 104 LEU A N 1
ATOM 794 C CA . LEU A 1 104 ? -16.137 9.262 9.891 1.00 87.12 104 LEU A CA 1
ATOM 795 C C . LEU A 1 104 ? -17.660 9.151 10.057 1.00 87.12 104 LEU A C 1
ATOM 797 O O . LEU A 1 104 ? -18.237 9.804 10.926 1.00 87.12 104 LEU A O 1
ATOM 801 N N . LEU A 1 105 ? -18.314 8.321 9.243 1.00 90.62 105 LEU A N 1
ATOM 802 C CA . LEU A 1 105 ? -19.756 8.070 9.315 1.00 90.62 105 LEU A CA 1
ATOM 803 C C . LEU A 1 105 ? -20.142 6.997 10.350 1.00 90.62 105 LEU A C 1
ATOM 805 O O . LEU A 1 105 ? -21.334 6.756 10.547 1.00 90.62 105 LEU A O 1
ATOM 809 N N . GLY A 1 106 ? -19.172 6.347 11.004 1.00 86.69 106 GLY A N 1
ATOM 810 C CA . GLY A 1 106 ? -19.417 5.242 11.937 1.00 86.69 106 GLY A CA 1
ATOM 811 C C . GLY A 1 106 ? -20.044 4.010 11.273 1.00 86.69 106 GLY A C 1
ATOM 812 O O . GLY A 1 106 ? -20.757 3.242 11.922 1.00 86.69 106 GLY A O 1
ATOM 813 N N . ILE A 1 107 ? -19.834 3.840 9.967 1.00 85.94 107 ILE A N 1
ATOM 814 C CA . ILE A 1 107 ? -20.313 2.690 9.209 1.00 85.94 107 ILE A CA 1
ATOM 815 C C . ILE A 1 107 ? -19.291 1.570 9.389 1.00 85.94 107 ILE A C 1
ATOM 817 O O . ILE A 1 107 ? -18.187 1.624 8.852 1.00 85.94 107 ILE A O 1
ATOM 821 N N . GLU A 1 108 ? -19.683 0.532 10.123 1.00 84.38 108 GLU A N 1
ATOM 822 C CA . GLU A 1 108 ? -18.871 -0.663 10.334 1.00 84.38 108 GLU A CA 1
ATOM 823 C C . GLU A 1 108 ? -19.633 -1.931 9.941 1.00 84.38 108 GLU A C 1
ATOM 825 O O . GLU A 1 108 ? -20.855 -2.048 10.094 1.00 84.38 108 GLU A O 1
ATOM 830 N N . ALA A 1 109 ? -18.898 -2.928 9.449 1.00 84.50 109 ALA A N 1
ATOM 831 C CA . ALA A 1 109 ? -19.468 -4.234 9.163 1.00 84.50 109 ALA A CA 1
ATOM 832 C C . ALA A 1 109 ? -19.729 -5.000 10.470 1.00 84.50 109 ALA A C 1
ATOM 834 O O . ALA A 1 109 ? -18.821 -5.247 11.263 1.00 84.50 109 ALA A O 1
ATOM 835 N N . SER A 1 110 ? -20.969 -5.450 10.682 1.00 88.88 110 SER A N 1
ATOM 836 C CA . SER A 1 110 ? -21.283 -6.282 11.850 1.00 88.88 110 SER A CA 1
ATOM 837 C C . SER A 1 110 ? -20.558 -7.635 11.795 1.00 88.88 110 SER A C 1
ATOM 839 O O . SER A 1 110 ? -20.434 -8.252 10.735 1.00 88.88 110 SER A O 1
ATOM 841 N N . GLN A 1 111 ? -20.145 -8.159 12.954 1.00 87.56 111 GLN A N 1
ATOM 842 C CA . GLN A 1 111 ? -19.455 -9.456 13.041 1.00 87.56 111 GLN A CA 1
ATOM 843 C C . GLN A 1 111 ? -20.251 -10.606 12.399 1.00 87.56 111 GLN A C 1
ATOM 845 O O . GLN A 1 111 ? -19.675 -11.532 11.828 1.00 87.56 111 GLN A O 1
ATOM 850 N N . SER A 1 112 ? -21.585 -10.561 12.480 1.00 88.50 112 SER A N 1
ATOM 851 C CA . SER A 1 112 ? -22.458 -11.566 11.869 1.00 88.50 112 SER A CA 1
ATOM 852 C C . SER A 1 112 ? -22.480 -11.465 10.341 1.00 88.50 112 SER A C 1
ATOM 854 O O . SER A 1 112 ? -22.525 -12.501 9.673 1.00 88.50 112 SER A O 1
ATOM 856 N N . ALA A 1 113 ? -22.400 -10.253 9.783 1.00 86.94 113 ALA A N 1
ATOM 857 C CA . ALA A 1 113 ? -22.267 -10.031 8.346 1.00 86.94 113 ALA A CA 1
ATOM 858 C C . ALA A 1 113 ? -20.907 -10.519 7.829 1.00 86.94 113 ALA A C 1
ATOM 860 O O . ALA A 1 113 ? -20.865 -11.253 6.843 1.00 86.94 113 ALA A O 1
ATOM 861 N N . VAL A 1 114 ? -19.815 -10.206 8.539 1.00 88.19 114 VAL A N 1
ATOM 862 C CA . VAL A 1 114 ? -18.465 -10.687 8.193 1.00 88.19 114 VAL A CA 1
ATOM 863 C C . VAL A 1 114 ? -18.414 -12.215 8.218 1.00 88.19 114 VAL A C 1
ATOM 865 O O . VAL A 1 114 ? -18.000 -12.834 7.241 1.00 88.19 114 VAL A O 1
ATOM 868 N N . ARG A 1 115 ? -18.923 -12.846 9.286 1.00 88.69 115 ARG A N 1
ATOM 869 C CA . ARG A 1 115 ? -18.977 -14.313 9.397 1.00 88.69 115 ARG A CA 1
ATOM 870 C C . ARG A 1 115 ? -19.740 -14.947 8.237 1.00 88.69 115 ARG A C 1
ATOM 872 O O . ARG A 1 115 ? -19.285 -15.939 7.678 1.00 88.69 115 ARG A O 1
ATOM 879 N N . ARG A 1 116 ? -20.891 -14.378 7.871 1.00 88.81 116 ARG A N 1
ATOM 880 C CA . ARG A 1 116 ? -21.702 -14.868 6.750 1.00 88.81 116 ARG A CA 1
ATOM 881 C C . ARG A 1 116 ? -20.964 -14.730 5.418 1.00 88.81 116 ARG A C 1
ATOM 883 O O . ARG A 1 116 ? -21.046 -15.636 4.601 1.00 88.81 116 ARG A O 1
ATOM 890 N N . SER A 1 117 ? -20.235 -13.632 5.225 1.00 88.25 117 SER A N 1
ATOM 891 C CA . SER A 1 117 ? -19.406 -13.415 4.036 1.00 88.25 117 SER A CA 1
ATOM 892 C C . SER A 1 117 ? -18.306 -14.475 3.908 1.00 88.25 117 SER A C 1
ATOM 894 O O . SER A 1 117 ? -18.161 -15.066 2.845 1.00 88.25 117 SER A O 1
ATOM 896 N N . ILE A 1 118 ? -17.599 -14.785 5.003 1.00 87.31 118 ILE A N 1
ATOM 897 C CA . ILE A 1 118 ? -16.535 -15.805 5.013 1.00 87.31 118 ILE A CA 1
ATOM 898 C C . ILE A 1 118 ? -17.100 -17.192 4.691 1.00 87.31 118 ILE A C 1
ATOM 900 O O . ILE A 1 118 ? -16.592 -17.862 3.802 1.00 87.31 118 ILE A O 1
ATOM 904 N N . VAL A 1 119 ? -18.171 -17.611 5.377 1.00 90.38 119 VAL A N 1
ATOM 905 C CA . VAL A 1 119 ? -18.761 -18.953 5.195 1.00 90.38 119 VAL A CA 1
ATOM 906 C C . VAL A 1 119 ? -19.316 -19.155 3.781 1.00 90.38 119 VAL A C 1
ATOM 908 O O . VAL A 1 119 ? -19.261 -20.261 3.255 1.00 90.38 119 VAL A O 1
ATOM 911 N N . ASN A 1 120 ? -19.844 -18.101 3.158 1.00 88.25 120 ASN A N 1
ATOM 912 C CA . ASN A 1 120 ? -20.423 -18.181 1.816 1.00 88.25 120 ASN A CA 1
ATOM 913 C C . ASN A 1 120 ? -19.392 -18.019 0.689 1.00 88.25 120 ASN A C 1
ATOM 915 O O . ASN A 1 120 ? -19.754 -18.133 -0.482 1.00 88.25 120 ASN A O 1
ATOM 919 N N . ASN A 1 121 ? -18.136 -17.706 1.008 1.00 87.50 121 ASN A N 1
ATOM 920 C CA . ASN A 1 121 ? -17.100 -17.495 0.012 1.00 87.50 121 ASN A CA 1
ATOM 921 C C . ASN A 1 121 ? -16.343 -18.804 -0.250 1.00 87.50 121 ASN A C 1
ATOM 923 O O . ASN A 1 121 ? -15.655 -19.326 0.626 1.00 87.50 121 ASN A O 1
ATOM 927 N N . ALA A 1 122 ? -16.444 -19.304 -1.484 1.00 82.06 122 ALA A N 1
ATOM 928 C CA . ALA A 1 122 ? -15.827 -20.557 -1.913 1.00 82.06 122 ALA A CA 1
ATOM 929 C C . ALA A 1 122 ? -14.296 -20.580 -1.748 1.00 82.06 122 ALA A C 1
ATOM 931 O O . ALA A 1 122 ? -13.737 -21.646 -1.530 1.00 82.06 122 ALA A O 1
ATOM 932 N N . ALA 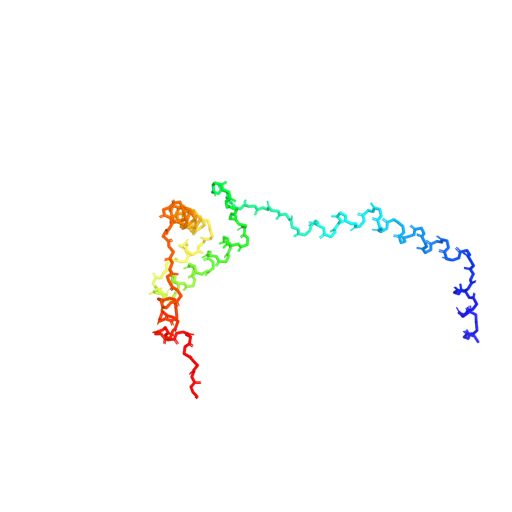A 1 123 ? -13.618 -19.426 -1.776 1.00 80.94 123 ALA A N 1
ATOM 933 C CA . ALA A 1 123 ? -12.171 -19.348 -1.558 1.00 80.94 123 ALA A CA 1
ATOM 934 C C . ALA A 1 123 ? -11.746 -19.691 -0.115 1.00 80.94 123 ALA A C 1
ATOM 936 O O . ALA A 1 123 ? -10.582 -19.995 0.124 1.00 80.94 123 ALA A O 1
ATOM 937 N N . PHE A 1 124 ? -12.677 -19.628 0.844 1.00 83.56 124 PHE A N 1
ATOM 938 C CA . PHE A 1 124 ? -12.451 -19.994 2.246 1.00 83.56 124 PHE A CA 1
ATOM 939 C C . PHE A 1 124 ? -13.085 -21.341 2.617 1.00 83.56 124 PHE A C 1
ATOM 941 O O . PHE A 1 124 ? -13.011 -21.751 3.778 1.00 83.56 124 PHE A O 1
ATOM 948 N N . ALA A 1 125 ? -13.711 -22.031 1.660 1.00 80.06 125 ALA A N 1
ATOM 949 C CA . ALA A 1 125 ? -14.167 -23.392 1.872 1.00 80.06 125 ALA A CA 1
ATOM 950 C C . ALA A 1 125 ? -12.939 -24.311 1.943 1.00 80.06 125 ALA A C 1
ATOM 952 O O . ALA A 1 125 ? -12.131 -24.358 1.020 1.00 80.06 125 ALA A O 1
ATOM 953 N N . LEU A 1 126 ? -12.781 -25.026 3.057 1.00 74.75 126 LEU A N 1
ATOM 954 C CA . LEU A 1 126 ? -11.866 -26.161 3.111 1.00 74.75 126 LEU A CA 1
ATOM 955 C C . LEU A 1 126 ? -12.499 -27.270 2.265 1.00 74.75 126 LEU A C 1
ATOM 957 O O . LEU A 1 126 ? -13.598 -27.720 2.600 1.00 74.75 126 LEU A O 1
ATOM 961 N N . ASP A 1 127 ? -11.836 -27.671 1.176 1.00 62.94 127 ASP A N 1
ATOM 962 C CA . ASP A 1 127 ? -12.135 -28.946 0.518 1.00 62.94 127 ASP A CA 1
ATOM 963 C C . ASP A 1 127 ? -12.093 -30.030 1.604 1.00 62.94 127 ASP A C 1
ATOM 965 O O . ASP A 1 127 ? -11.101 -30.152 2.329 1.00 62.94 127 ASP A O 1
ATOM 969 N N . GLY A 1 128 ? -13.229 -30.705 1.793 1.00 52.12 128 GLY A N 1
ATOM 970 C CA . GLY A 1 128 ? -13.449 -31.660 2.882 1.00 52.12 128 GLY A CA 1
ATOM 971 C C . GLY A 1 128 ? -12.516 -32.860 2.844 1.00 52.12 128 GLY A C 1
ATOM 972 O O . GLY A 1 128 ? -12.235 -33.358 1.731 1.00 52.12 128 GLY A O 1
#

Radius of gyration: 26.88 Å; chains: 1; bounding box: 70×44×57 Å

Secondary structure (DSSP, 8-state):
--HHHHHHHT-HHHHHHHHHHHHHHHHHHHHHTTTT----EEEEETTEEEEHHHHHHHHHHHHHHHHHHHGGGS-GGGGSHHHHHHHHHHHHHHHHHHHHHHHHTT----HHHHHHHHHH-GGGPPP-

Foldseek 3Di:
DVVVVVVVVPDVVVVVVVVVVVVCCVVPVVVVVVVVDPQPFVDDAPPDTRGPVNLVVQLVVVLVVCCVVQPPNDDVVCSDCVNSRVVSVVVVNVVVVVVVVCVVVVNDDDPVNVVVVLVPDPVNDDPD